Protein AF-V8FQZ3-F1 (afdb_monomer_lite)

Foldseek 3Di:
DDDPPPDLDDQQQPAAAQWGFHADPDPQWTWTQGVVRDIDIDHPVCRVVVVDRGHPVVVVVVPPPPVPLVDDQQDAQQQWHFHDADPVQWTWTQGVVRDIDIHHSVRSVPDRGDPVVVVVVVVVVVVVD

Sequence (129 aa):
MSKIRRDVDDLTGQRFGDLTAEEYLGGNVWRWRCTCGKHRDARASYVKAGRTTKCMTCAKSGNRRTRDTKYFIGEVVGKLTIIDKDLGGLWTCLCACGLTTTLTTGQLAYRRQCYFCDEVDKLLQDNLL

Organism: NCBI:txid1414851

pLDDT: mean 87.22, std 14.94, range [37.16, 98.5]

Structure (mmCIF, N/CA/C/O backbone):
data_AF-V8FQZ3-F1
#
_entry.id   AF-V8FQZ3-F1
#
loop_
_atom_site.group_PDB
_atom_site.id
_atom_site.type_symbol
_atom_site.label_atom_id
_atom_site.label_alt_id
_atom_site.label_comp_id
_atom_site.label_asym_id
_atom_site.label_entity_id
_atom_site.label_seq_id
_atom_site.pdbx_PDB_ins_code
_atom_site.Cartn_x
_atom_site.Cartn_y
_atom_site.Cartn_z
_atom_site.occupancy
_atom_site.B_iso_or_equiv
_atom_site.auth_seq_id
_atom_site.auth_comp_id
_atom_site.auth_asym_id
_atom_site.auth_atom_id
_atom_site.pdbx_PDB_model_num
ATOM 1 N N . MET A 1 1 ? 52.397 -0.098 -19.634 1.00 37.16 1 MET A N 1
ATOM 2 C CA . MET A 1 1 ? 51.183 -0.889 -19.325 1.00 37.16 1 MET A CA 1
ATOM 3 C C . MET A 1 1 ? 49.974 -0.128 -19.853 1.00 37.16 1 MET A C 1
ATOM 5 O O . MET A 1 1 ? 49.541 0.839 -19.237 1.00 37.16 1 MET A O 1
ATOM 9 N N . SER A 1 2 ? 49.505 -0.476 -21.049 1.00 39.94 2 SER A N 1
ATOM 10 C CA . SER A 1 2 ? 48.334 0.133 -21.684 1.00 39.94 2 SER A CA 1
ATOM 11 C C . SER A 1 2 ? 47.077 -0.195 -20.870 1.00 39.94 2 SER A C 1
ATOM 13 O O . SER A 1 2 ? 46.794 -1.355 -20.580 1.00 39.94 2 SER A O 1
ATOM 15 N N . LYS A 1 3 ? 46.333 0.837 -20.453 1.00 46.84 3 LYS A N 1
ATOM 16 C CA . LYS A 1 3 ? 45.031 0.681 -19.790 1.00 46.84 3 LYS A CA 1
ATOM 17 C C . LYS A 1 3 ? 44.075 0.018 -20.784 1.00 46.84 3 LYS A C 1
ATOM 19 O O . LYS A 1 3 ? 43.634 0.672 -21.724 1.00 46.84 3 LYS A O 1
ATOM 24 N N . ILE A 1 4 ? 43.775 -1.265 -20.580 1.00 52.69 4 ILE A N 1
ATOM 25 C CA . ILE A 1 4 ? 42.721 -1.979 -21.308 1.00 52.69 4 ILE A CA 1
ATOM 26 C C . ILE A 1 4 ? 41.417 -1.228 -21.028 1.00 52.69 4 ILE A C 1
ATOM 28 O O . ILE A 1 4 ? 40.897 -1.264 -19.910 1.00 52.69 4 ILE A O 1
ATOM 32 N N . ARG A 1 5 ? 40.913 -0.491 -22.021 1.00 53.72 5 ARG A N 1
ATOM 33 C CA . ARG A 1 5 ? 39.542 0.015 -21.986 1.00 53.72 5 ARG A CA 1
ATOM 34 C C . ARG A 1 5 ? 38.656 -1.223 -22.058 1.00 53.72 5 ARG A C 1
ATOM 36 O O . ARG A 1 5 ? 38.630 -1.888 -23.086 1.00 53.72 5 ARG A O 1
ATOM 43 N N . ARG A 1 6 ? 38.011 -1.587 -20.946 1.00 58.28 6 ARG A N 1
ATOM 44 C CA . ARG A 1 6 ? 36.912 -2.553 -20.999 1.00 58.28 6 ARG A CA 1
ATOM 45 C C . ARG A 1 6 ? 35.825 -1.892 -21.825 1.00 58.28 6 ARG A C 1
ATOM 47 O O . ARG A 1 6 ? 35.292 -0.868 -21.395 1.00 58.28 6 ARG A O 1
ATOM 54 N N . ASP A 1 7 ? 35.590 -2.434 -23.009 1.00 61.56 7 ASP A N 1
ATOM 55 C CA . ASP A 1 7 ? 34.462 -2.035 -23.830 1.00 61.56 7 ASP A CA 1
ATOM 56 C C . ASP A 1 7 ? 33.199 -2.269 -22.997 1.00 61.56 7 ASP A C 1
ATOM 58 O O . ASP A 1 7 ? 33.054 -3.310 -22.347 1.00 61.56 7 ASP A O 1
ATOM 62 N N . VAL A 1 8 ? 32.364 -1.244 -22.865 1.00 68.38 8 VAL A N 1
ATOM 63 C CA . VAL A 1 8 ? 31.119 -1.387 -22.115 1.00 68.38 8 VAL A CA 1
ATOM 64 C C . VAL A 1 8 ? 30.159 -2.079 -23.063 1.00 68.38 8 VAL A C 1
ATOM 66 O O . VAL A 1 8 ? 29.770 -1.462 -24.047 1.00 68.38 8 VAL A O 1
ATOM 69 N N . ASP A 1 9 ? 29.802 -3.334 -22.774 1.00 81.00 9 ASP A N 1
ATOM 70 C CA . ASP A 1 9 ? 28.789 -4.056 -23.550 1.00 81.00 9 ASP A CA 1
ATOM 71 C C . ASP A 1 9 ? 27.571 -3.152 -23.778 1.00 81.00 9 ASP A C 1
ATOM 73 O O . ASP A 1 9 ? 26.970 -2.674 -22.807 1.00 81.00 9 ASP A O 1
ATOM 77 N N . ASP A 1 10 ? 27.199 -2.936 -25.038 1.00 89.69 10 ASP A N 1
ATOM 78 C CA . ASP A 1 10 ? 25.947 -2.268 -25.368 1.00 89.69 10 ASP A CA 1
ATOM 79 C C . ASP A 1 10 ? 24.777 -3.204 -25.035 1.00 89.69 10 ASP A C 1
ATOM 81 O O . ASP A 1 10 ? 24.670 -4.328 -25.534 1.00 89.69 10 ASP A O 1
ATOM 85 N N . LEU A 1 11 ? 23.913 -2.748 -24.131 1.00 94.19 11 LEU A N 1
ATOM 86 C CA . LEU A 1 11 ? 22.747 -3.481 -23.652 1.00 94.19 11 LEU A CA 1
ATOM 87 C C . LEU A 1 11 ? 21.445 -2.964 -24.259 1.00 94.19 11 LEU A C 1
ATOM 89 O 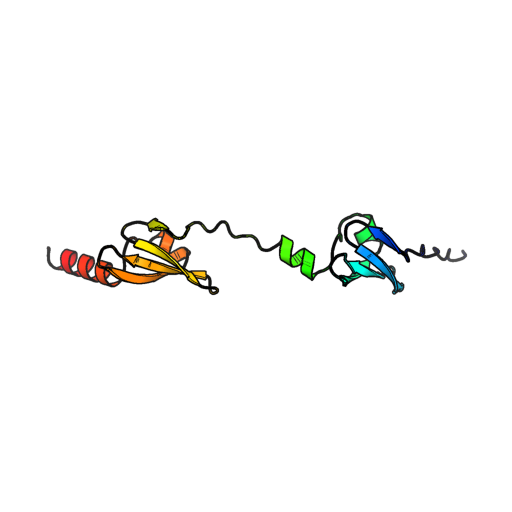O . LEU A 1 11 ? 20.383 -3.419 -23.839 1.00 94.19 11 LEU A O 1
ATOM 93 N N . THR A 1 12 ? 21.490 -2.035 -25.213 1.00 95.88 12 THR A N 1
ATOM 94 C CA . THR A 1 12 ? 20.294 -1.449 -25.826 1.00 95.88 12 THR A CA 1
ATOM 95 C C . THR A 1 12 ? 19.354 -2.544 -26.337 1.00 95.88 12 THR A C 1
ATOM 97 O O . THR A 1 12 ? 19.748 -3.442 -27.078 1.00 95.88 12 THR A O 1
ATOM 100 N N . GLY A 1 13 ? 18.101 -2.514 -25.881 1.00 95.62 13 GLY A N 1
ATOM 101 C CA . GLY A 1 13 ? 17.075 -3.503 -26.219 1.00 95.62 13 GLY A CA 1
ATOM 102 C C . GLY A 1 13 ? 17.160 -4.829 -25.454 1.00 95.62 13 GLY A C 1
ATOM 103 O O . GLY A 1 13 ? 16.218 -5.621 -25.510 1.00 95.62 13 GLY A O 1
ATOM 104 N N . GLN A 1 14 ? 18.224 -5.087 -24.689 1.00 96.38 14 GLN A N 1
ATOM 105 C CA . GLN A 1 14 ? 18.316 -6.295 -23.871 1.00 96.38 14 GLN A CA 1
ATOM 106 C C . GLN A 1 14 ? 17.386 -6.211 -22.662 1.00 96.38 14 GLN A C 1
ATOM 108 O O . GLN A 1 14 ? 17.320 -5.195 -21.962 1.00 96.38 14 GLN A O 1
ATOM 113 N N . ARG A 1 15 ? 16.695 -7.319 -22.384 1.00 96.19 15 ARG A N 1
ATOM 114 C CA . ARG A 1 15 ? 15.712 -7.426 -21.306 1.00 96.19 15 ARG A CA 1
ATOM 115 C C . ARG A 1 15 ? 16.164 -8.396 -20.219 1.00 96.19 15 ARG A C 1
ATOM 117 O O . ARG A 1 15 ? 16.585 -9.512 -20.498 1.00 96.19 15 ARG A O 1
ATOM 124 N N . PHE A 1 16 ? 15.979 -7.985 -18.970 1.00 95.19 16 PHE A N 1
ATOM 125 C CA . PHE A 1 16 ? 16.259 -8.756 -17.764 1.00 95.19 16 PHE A CA 1
ATOM 126 C C . PHE A 1 16 ? 15.092 -8.587 -16.783 1.00 95.19 16 PHE A C 1
ATOM 128 O O . PHE A 1 16 ? 14.852 -7.500 -16.249 1.00 95.19 16 PHE A O 1
ATOM 135 N N . GLY A 1 17 ? 14.333 -9.658 -16.549 1.00 91.12 17 GLY A N 1
ATOM 136 C CA . GLY A 1 17 ? 13.085 -9.575 -15.785 1.00 91.12 17 GLY A CA 1
ATOM 137 C C . GLY A 1 17 ? 12.072 -8.633 -16.451 1.00 91.12 17 GLY A C 1
ATOM 138 O O . GLY A 1 17 ? 11.742 -8.800 -17.631 1.00 91.12 17 GLY A O 1
ATOM 139 N N . ASP A 1 18 ? 11.600 -7.632 -15.703 1.00 95.00 18 ASP A N 1
ATOM 140 C CA . ASP A 1 18 ? 10.655 -6.618 -16.191 1.00 95.00 18 ASP A CA 1
ATOM 141 C C . ASP A 1 18 ? 11.355 -5.408 -16.830 1.00 95.00 18 ASP A C 1
ATOM 143 O O . ASP A 1 18 ? 10.670 -4.472 -17.236 1.00 95.00 18 ASP A O 1
ATOM 147 N N . LEU A 1 19 ? 12.690 -5.375 -16.881 1.00 97.88 19 LEU A N 1
ATOM 148 C CA . LEU A 1 19 ? 13.481 -4.212 -17.292 1.00 97.88 19 LEU A CA 1
ATOM 149 C C . LEU A 1 19 ? 14.151 -4.429 -18.652 1.00 97.88 19 LEU A C 1
ATOM 151 O O . LEU A 1 19 ? 14.820 -5.436 -18.848 1.00 97.88 19 LEU A O 1
ATOM 155 N N . THR A 1 20 ? 14.023 -3.460 -19.556 1.00 98.19 20 THR A N 1
ATOM 156 C CA . THR A 1 20 ? 14.679 -3.415 -20.876 1.00 98.19 20 THR A CA 1
ATOM 157 C C . THR A 1 20 ? 15.615 -2.213 -20.932 1.00 98.19 20 THR A C 1
ATOM 159 O O . THR A 1 20 ? 15.196 -1.119 -20.558 1.00 98.19 20 THR A O 1
ATOM 162 N N . ALA A 1 21 ? 16.872 -2.389 -21.333 1.00 97.69 21 ALA A N 1
ATOM 163 C CA . ALA A 1 21 ? 17.830 -1.284 -21.416 1.00 97.69 21 ALA A CA 1
ATOM 164 C C . ALA A 1 21 ? 17.508 -0.366 -22.606 1.00 97.69 21 ALA A C 1
ATOM 166 O O . ALA A 1 21 ? 17.278 -0.846 -23.714 1.00 97.69 21 ALA A O 1
ATOM 167 N N . GLU A 1 22 ? 17.494 0.947 -22.369 1.00 97.44 22 GLU A N 1
ATOM 168 C CA . GLU A 1 22 ? 17.200 1.956 -23.398 1.00 97.44 22 GLU A CA 1
ATOM 169 C C . GLU A 1 22 ? 18.359 2.910 -23.669 1.00 97.44 22 GLU A C 1
ATOM 171 O O . GLU A 1 22 ? 18.574 3.287 -24.813 1.00 97.44 22 GLU A O 1
ATOM 176 N N . GLU A 1 23 ? 19.083 3.329 -22.630 1.00 96.50 23 GLU A N 1
ATOM 177 C CA . GLU A 1 23 ? 20.085 4.389 -22.755 1.00 96.50 23 GLU A CA 1
ATOM 178 C C . GLU A 1 23 ? 21.241 4.153 -21.779 1.00 96.50 23 GLU A C 1
ATOM 180 O O . GLU A 1 23 ? 21.021 3.874 -20.594 1.00 96.50 23 GLU A O 1
ATOM 185 N N . TYR A 1 24 ? 22.480 4.281 -22.258 1.00 95.62 24 TYR A N 1
ATOM 186 C CA . TYR A 1 24 ? 23.663 4.242 -21.405 1.00 95.62 24 TYR A CA 1
ATOM 187 C C . TYR A 1 24 ? 23.948 5.627 -20.818 1.00 95.62 24 TYR A C 1
ATOM 189 O O . TYR A 1 24 ? 24.216 6.577 -21.546 1.00 95.62 24 TYR A O 1
ATOM 197 N N . LEU A 1 25 ? 23.942 5.732 -19.487 1.00 94.94 25 LEU A N 1
ATOM 198 C CA . LEU A 1 25 ? 24.133 6.997 -18.766 1.00 94.94 25 LEU A CA 1
ATOM 199 C C . LEU A 1 25 ? 25.585 7.211 -18.297 1.00 94.94 25 LEU A C 1
ATOM 201 O O . LEU A 1 25 ? 25.878 8.178 -17.597 1.00 94.94 25 LEU A O 1
ATOM 205 N N . GLY A 1 26 ? 26.504 6.305 -18.647 1.00 89.25 26 GLY A N 1
ATOM 206 C CA . GLY A 1 26 ? 27.886 6.332 -18.168 1.00 89.25 26 GLY A CA 1
ATOM 207 C C . GLY A 1 26 ? 28.084 5.618 -16.825 1.00 89.25 26 GLY A C 1
ATOM 208 O O . GLY A 1 26 ? 27.142 5.257 -16.123 1.00 89.25 26 GLY A O 1
ATOM 209 N N . GLY A 1 27 ? 29.344 5.355 -16.462 1.00 86.94 27 GLY A N 1
ATOM 210 C CA . GLY A 1 27 ? 29.690 4.773 -15.156 1.00 86.94 27 GLY A CA 1
ATOM 211 C C . GLY A 1 27 ? 29.049 3.407 -14.862 1.00 86.94 27 GLY A C 1
ATOM 212 O O . GLY A 1 27 ? 28.756 3.112 -13.701 1.00 86.94 27 GLY A O 1
ATOM 213 N N . ASN A 1 28 ? 28.819 2.578 -15.893 1.00 87.38 28 ASN A N 1
ATOM 214 C CA . ASN A 1 28 ? 28.097 1.297 -15.804 1.00 87.38 28 ASN A CA 1
ATOM 215 C C . ASN A 1 28 ? 26.613 1.438 -15.394 1.00 87.38 28 ASN A C 1
ATOM 217 O O . ASN A 1 28 ? 26.000 0.472 -14.935 1.00 87.38 28 ASN A O 1
ATOM 221 N N . VAL A 1 29 ? 26.028 2.630 -15.530 1.00 94.56 29 VAL A N 1
ATOM 222 C CA . VAL A 1 29 ? 24.610 2.900 -15.275 1.00 94.56 29 VAL A CA 1
ATOM 223 C C . VAL A 1 29 ? 23.860 2.967 -16.595 1.00 94.56 29 VAL A C 1
ATOM 225 O O . VAL A 1 29 ? 24.303 3.587 -17.556 1.00 94.56 29 VAL A O 1
ATOM 228 N N . TRP A 1 30 ? 22.704 2.322 -16.611 1.00 97.31 30 TRP A N 1
ATOM 229 C CA . TRP A 1 30 ? 21.781 2.306 -17.732 1.00 97.31 30 TRP A CA 1
ATOM 230 C C . TRP A 1 30 ? 20.419 2.805 -17.266 1.00 97.31 30 TRP A C 1
ATOM 232 O O . TRP A 1 30 ? 20.018 2.552 -16.123 1.00 97.31 30 TRP A O 1
ATOM 242 N N . ARG A 1 31 ? 19.705 3.480 -18.162 1.00 97.56 31 ARG A N 1
ATOM 243 C CA . ARG A 1 31 ? 18.274 3.724 -18.046 1.00 97.56 31 ARG A CA 1
ATOM 244 C C . ARG A 1 31 ? 17.528 2.504 -18.557 1.00 97.56 31 ARG A C 1
ATOM 246 O O . ARG A 1 31 ? 17.691 2.093 -19.704 1.00 97.56 31 ARG A O 1
ATOM 253 N N . TRP A 1 32 ? 16.697 1.937 -17.694 1.00 97.81 32 TRP A N 1
ATOM 254 C CA . TRP A 1 32 ? 15.907 0.751 -17.990 1.00 97.81 32 TRP A CA 1
ATOM 255 C C . TRP A 1 32 ? 14.426 1.105 -18.056 1.00 97.81 32 TRP A C 1
ATOM 257 O O . TRP A 1 32 ? 13.899 1.665 -17.093 1.00 97.81 32 TRP A O 1
ATOM 267 N N . ARG A 1 33 ? 13.727 0.724 -19.127 1.00 97.81 33 ARG A N 1
ATOM 268 C CA . ARG A 1 33 ? 12.263 0.762 -19.198 1.00 97.81 33 ARG A CA 1
ATOM 269 C C . ARG A 1 33 ? 11.673 -0.493 -18.575 1.00 97.81 33 ARG A C 1
ATOM 271 O O . ARG A 1 33 ? 12.014 -1.612 -18.942 1.00 97.81 33 ARG A O 1
ATOM 278 N N . CYS A 1 34 ? 10.748 -0.304 -17.650 1.00 97.00 34 CYS A N 1
ATOM 279 C CA . CYS A 1 34 ? 9.952 -1.372 -17.072 1.00 97.00 34 CYS A CA 1
ATOM 280 C C . CYS A 1 34 ? 8.751 -1.701 -17.960 1.00 97.00 34 CYS A C 1
ATOM 282 O O . CYS A 1 34 ? 8.199 -0.815 -18.609 1.00 97.00 34 CYS A O 1
ATOM 284 N N . THR A 1 35 ? 8.261 -2.936 -17.891 1.00 95.75 35 THR A N 1
ATOM 285 C CA . THR A 1 35 ? 6.999 -3.366 -18.527 1.00 95.75 35 THR A CA 1
ATOM 286 C C . THR A 1 35 ? 5.792 -2.486 -18.180 1.00 95.75 35 THR A C 1
ATOM 288 O O . THR A 1 35 ? 4.890 -2.347 -18.994 1.00 95.75 35 THR A O 1
ATOM 291 N N . CYS A 1 36 ? 5.784 -1.819 -17.019 1.00 92.88 36 CYS A N 1
ATOM 292 C CA . CYS A 1 36 ? 4.745 -0.850 -16.651 1.00 92.88 36 CYS A CA 1
ATOM 293 C C . CYS A 1 36 ? 4.898 0.533 -17.330 1.00 92.88 36 CYS A C 1
ATOM 295 O O . CYS A 1 36 ? 4.240 1.490 -16.926 1.00 92.88 36 CYS A O 1
ATOM 297 N N . GLY A 1 37 ? 5.849 0.690 -18.254 1.00 93.62 37 GLY A N 1
ATOM 298 C CA . GLY A 1 37 ? 6.144 1.928 -18.981 1.00 93.62 37 GLY A CA 1
ATOM 299 C C . GLY A 1 37 ? 7.053 2.931 -18.259 1.00 93.62 37 GLY A C 1
ATOM 300 O O . GLY A 1 37 ? 7.501 3.884 -18.888 1.00 93.62 37 GLY A O 1
ATOM 301 N N . LYS A 1 38 ? 7.356 2.727 -16.969 1.00 95.88 38 LYS A N 1
ATOM 302 C CA . LYS A 1 38 ? 8.215 3.623 -16.168 1.00 95.88 38 LYS A CA 1
ATOM 303 C C . LYS A 1 38 ? 9.684 3.232 -16.233 1.00 95.88 38 LYS A C 1
ATOM 305 O O . LYS A 1 38 ? 10.003 2.065 -16.440 1.00 95.88 38 LYS A O 1
ATOM 310 N N . HIS A 1 39 ? 10.567 4.172 -15.917 1.00 96.25 39 HIS A N 1
ATOM 311 C CA . HIS A 1 39 ? 12.010 3.955 -15.953 1.00 96.25 39 HIS A CA 1
ATOM 312 C C . HIS A 1 39 ? 12.637 3.694 -14.588 1.00 96.25 39 HIS A C 1
ATOM 314 O O . HIS A 1 39 ? 12.072 3.983 -13.527 1.00 96.25 39 HIS A O 1
ATOM 320 N N . ARG A 1 40 ? 13.840 3.130 -14.623 1.00 95.69 40 ARG A N 1
ATOM 321 C CA . ARG A 1 40 ? 14.744 3.026 -13.485 1.00 95.69 40 ARG A CA 1
ATOM 322 C C . ARG A 1 40 ? 16.175 3.152 -13.977 1.00 95.69 40 ARG A C 1
ATOM 324 O O . ARG A 1 40 ? 16.580 2.380 -14.836 1.00 95.69 40 ARG A O 1
ATOM 331 N N . ASP A 1 41 ? 16.938 4.045 -13.366 1.00 97.25 41 ASP A N 1
ATOM 332 C CA . ASP A 1 41 ? 18.370 4.156 -13.621 1.00 97.25 41 ASP A CA 1
ATOM 333 C C . ASP A 1 41 ? 19.094 3.200 -12.657 1.00 97.25 41 ASP A C 1
ATOM 335 O O . ASP A 1 41 ? 18.917 3.260 -11.435 1.00 97.25 41 ASP A O 1
ATOM 339 N N . ALA A 1 42 ? 19.826 2.225 -13.196 1.00 96.38 42 ALA A N 1
ATOM 340 C CA . ALA A 1 42 ? 20.467 1.175 -12.407 1.00 96.38 42 ALA A CA 1
ATOM 341 C C . ALA A 1 42 ? 21.725 0.630 -13.085 1.00 96.38 42 ALA A C 1
ATOM 343 O O . ALA A 1 42 ? 21.857 0.647 -14.310 1.00 96.38 42 ALA A O 1
ATOM 344 N N . ARG A 1 43 ? 22.647 0.094 -12.274 1.00 95.88 43 ARG A N 1
ATOM 345 C CA . ARG A 1 43 ? 23.857 -0.553 -12.788 1.00 95.88 43 ARG A CA 1
ATOM 346 C C . ARG A 1 43 ? 23.520 -1.826 -13.550 1.00 95.88 43 ARG A C 1
ATOM 348 O O . ARG A 1 43 ? 22.784 -2.664 -13.023 1.00 95.88 43 ARG A O 1
ATOM 355 N N . ALA A 1 44 ? 24.144 -2.030 -14.709 1.00 93.62 44 ALA A N 1
ATOM 356 C CA . ALA A 1 44 ? 23.945 -3.249 -15.492 1.00 93.62 44 ALA A CA 1
ATOM 357 C C . ALA A 1 44 ? 24.264 -4.513 -14.692 1.00 93.62 44 ALA A C 1
ATOM 359 O O . ALA A 1 44 ? 23.516 -5.482 -14.744 1.00 93.62 44 ALA A O 1
ATOM 360 N N . SER A 1 45 ? 25.315 -4.482 -13.869 1.00 93.00 45 SER A N 1
ATOM 361 C CA . SER A 1 45 ? 25.677 -5.615 -13.011 1.00 93.00 45 SER A CA 1
ATOM 362 C C . SER A 1 45 ? 24.581 -5.997 -12.011 1.00 93.00 45 SER A C 1
ATOM 364 O O . SER A 1 45 ? 24.415 -7.175 -11.713 1.00 93.00 45 SER A O 1
ATOM 366 N N . TYR A 1 46 ? 23.800 -5.038 -11.504 1.00 95.19 46 TYR A N 1
ATOM 367 C CA . TYR A 1 46 ? 22.696 -5.326 -10.581 1.00 95.19 46 TYR A CA 1
ATOM 368 C C . TYR A 1 46 ? 21.470 -5.880 -11.293 1.00 95.19 46 TYR A C 1
ATOM 370 O O . TYR A 1 46 ? 20.760 -6.703 -10.715 1.00 95.19 46 TYR A O 1
ATOM 378 N N . VAL A 1 47 ? 21.226 -5.438 -12.524 1.00 95.75 47 VAL A N 1
ATOM 379 C CA . VAL A 1 47 ? 20.132 -5.946 -13.352 1.00 95.75 47 VAL A CA 1
ATOM 380 C C . VAL A 1 47 ? 20.443 -7.365 -13.834 1.00 95.75 47 VAL A C 1
ATOM 382 O O . VAL A 1 47 ? 19.653 -8.271 -13.579 1.00 95.75 47 VAL A O 1
ATOM 385 N N . LYS A 1 48 ? 21.641 -7.595 -14.393 1.00 93.00 48 LYS A N 1
ATOM 386 C CA . LYS A 1 48 ? 22.125 -8.923 -14.820 1.00 93.00 48 LYS A CA 1
ATOM 387 C C . LYS A 1 48 ? 22.129 -9.939 -13.667 1.00 93.00 48 LYS A C 1
ATOM 389 O O . LYS A 1 48 ? 21.754 -11.086 -13.864 1.00 93.00 48 LYS A O 1
ATOM 394 N N . ALA A 1 49 ? 22.498 -9.517 -12.453 1.00 94.00 49 ALA A N 1
ATOM 395 C CA . ALA A 1 49 ? 22.496 -10.373 -11.260 1.00 94.00 49 ALA A CA 1
ATOM 396 C C . ALA A 1 49 ? 21.116 -10.523 -10.580 1.00 94.00 49 ALA A C 1
ATOM 398 O O . ALA A 1 49 ? 21.044 -11.054 -9.474 1.00 94.00 49 ALA A O 1
ATOM 399 N N . GLY A 1 50 ? 20.034 -9.990 -11.161 1.00 92.12 50 GLY A N 1
ATOM 400 C CA . GLY A 1 50 ? 18.677 -10.110 -10.611 1.00 92.12 50 GLY A CA 1
ATOM 401 C C . GLY A 1 50 ? 18.409 -9.309 -9.328 1.00 92.12 50 GLY A C 1
ATOM 402 O O . GLY A 1 50 ? 17.352 -9.447 -8.723 1.00 92.12 50 GLY A O 1
ATOM 403 N N . ARG A 1 51 ? 19.322 -8.426 -8.902 1.00 93.31 51 ARG A N 1
ATOM 404 C CA . ARG A 1 51 ? 19.126 -7.544 -7.729 1.00 93.31 51 ARG A CA 1
ATOM 405 C C . ARG A 1 51 ? 18.171 -6.389 -8.026 1.00 93.31 51 ARG A C 1
ATOM 407 O O . ARG A 1 51 ? 17.619 -5.770 -7.121 1.00 93.31 51 ARG A O 1
ATOM 414 N N . THR A 1 52 ? 18.013 -6.054 -9.303 1.00 94.31 52 THR A N 1
ATOM 415 C CA . THR A 1 52 ? 17.084 -5.042 -9.806 1.00 94.31 52 THR A CA 1
ATOM 416 C C . THR A 1 52 ? 16.289 -5.642 -10.957 1.00 94.31 52 THR A C 1
ATOM 418 O O . THR A 1 52 ? 16.820 -5.790 -12.047 1.00 94.31 52 THR A O 1
ATOM 421 N N . THR A 1 53 ? 15.024 -5.990 -10.714 1.00 93.50 53 THR A N 1
ATOM 422 C CA . THR A 1 53 ? 14.188 -6.721 -11.688 1.00 93.50 53 THR A CA 1
ATOM 423 C C . THR A 1 53 ? 13.013 -5.921 -12.237 1.00 93.50 53 THR A C 1
ATOM 425 O O . THR A 1 53 ? 12.371 -6.377 -13.173 1.00 93.50 53 THR A O 1
ATOM 428 N N . LYS A 1 54 ? 12.707 -4.753 -11.653 1.00 94.00 54 LYS A N 1
ATOM 429 C CA . LYS A 1 54 ? 11.563 -3.892 -12.007 1.00 94.00 54 LYS A CA 1
ATOM 430 C C . LYS A 1 54 ? 11.796 -2.431 -11.605 1.00 94.00 54 LYS A C 1
ATOM 432 O O . LYS A 1 54 ? 12.743 -2.134 -10.860 1.00 94.00 54 LYS A O 1
ATOM 437 N N . CYS A 1 55 ? 10.947 -1.510 -12.076 1.00 93.62 55 CYS A N 1
ATOM 438 C CA . CYS A 1 55 ? 11.047 -0.094 -11.700 1.00 93.62 55 CYS A CA 1
ATOM 439 C C . CYS A 1 55 ? 10.782 0.132 -10.205 1.00 93.62 55 CYS A C 1
ATOM 441 O O . CYS A 1 55 ? 10.212 -0.714 -9.514 1.00 93.62 55 CYS A O 1
ATOM 443 N N . MET A 1 56 ? 11.154 1.313 -9.702 1.00 88.12 56 MET A N 1
ATOM 444 C CA . MET A 1 56 ? 10.928 1.661 -8.296 1.00 88.12 56 MET A CA 1
ATOM 445 C C . MET A 1 56 ? 9.444 1.646 -7.906 1.00 88.12 56 MET A C 1
ATOM 447 O O . MET A 1 56 ? 9.124 1.266 -6.785 1.00 88.12 56 MET A O 1
ATOM 451 N N . THR A 1 57 ? 8.526 2.022 -8.804 1.00 87.75 57 THR A N 1
ATOM 452 C CA . THR A 1 57 ? 7.082 1.958 -8.513 1.00 87.75 57 THR A CA 1
ATOM 453 C C . THR A 1 57 ? 6.624 0.512 -8.321 1.00 87.75 57 THR A C 1
ATOM 455 O O . THR A 1 57 ? 6.020 0.204 -7.298 1.00 87.75 57 THR A O 1
ATOM 458 N N . CYS A 1 58 ? 6.962 -0.387 -9.248 1.00 87.81 58 CYS A N 1
ATOM 459 C CA . CYS A 1 58 ? 6.591 -1.801 -9.158 1.00 87.81 58 CYS A CA 1
ATOM 460 C C . CYS A 1 58 ? 7.305 -2.528 -8.005 1.00 87.81 58 CYS A C 1
ATOM 462 O O . CYS A 1 58 ? 6.779 -3.482 -7.440 1.00 87.81 58 CYS A O 1
ATOM 464 N N . ALA A 1 59 ? 8.505 -2.081 -7.624 1.00 84.69 59 ALA A N 1
ATOM 465 C CA . ALA A 1 59 ? 9.197 -2.590 -6.442 1.00 84.69 59 ALA A CA 1
ATOM 466 C C . ALA A 1 59 ? 8.492 -2.179 -5.137 1.00 84.69 59 ALA A C 1
ATOM 468 O O . ALA A 1 59 ? 8.461 -2.957 -4.188 1.00 84.69 59 ALA A O 1
ATOM 469 N N . LYS A 1 60 ? 7.889 -0.984 -5.094 1.00 72.81 60 LYS A N 1
ATOM 470 C CA . LYS A 1 60 ? 7.097 -0.514 -3.946 1.00 72.81 60 LYS A CA 1
ATOM 471 C C . LYS A 1 60 ? 5.732 -1.204 -3.852 1.00 72.81 60 LYS A C 1
ATOM 473 O O . LYS A 1 60 ? 5.248 -1.407 -2.743 1.00 72.81 60 LYS A O 1
ATOM 478 N N . SER A 1 61 ? 5.129 -1.607 -4.973 1.00 65.19 61 SER A N 1
ATOM 479 C CA . SER A 1 61 ? 3.843 -2.323 -4.963 1.00 65.19 61 SER A CA 1
ATOM 480 C C . SER A 1 61 ? 3.957 -3.770 -4.471 1.00 65.19 61 SER A C 1
ATOM 482 O O . SER A 1 61 ? 3.014 -4.262 -3.868 1.00 65.19 61 SER A O 1
ATOM 484 N N . GLY A 1 62 ? 5.112 -4.424 -4.646 1.00 55.34 62 GLY A N 1
ATOM 485 C CA . GLY A 1 62 ? 5.395 -5.750 -4.071 1.00 55.34 62 GLY A CA 1
ATOM 486 C C . GLY A 1 62 ? 5.886 -5.728 -2.618 1.00 55.34 62 GLY A C 1
ATOM 487 O O . GLY A 1 62 ? 6.203 -6.775 -2.068 1.00 55.34 62 GLY A O 1
ATOM 488 N N . ASN A 1 63 ? 5.996 -4.538 -2.014 1.00 51.97 63 ASN A N 1
ATOM 489 C CA . ASN A 1 63 ? 6.537 -4.331 -0.668 1.00 51.97 63 ASN A CA 1
ATOM 490 C C . ASN A 1 63 ? 5.659 -3.400 0.183 1.00 51.97 63 ASN A C 1
ATOM 492 O O . ASN A 1 63 ? 6.097 -2.867 1.204 1.00 51.97 63 ASN A O 1
ATOM 496 N N . ARG A 1 64 ? 4.372 -3.258 -0.169 1.00 51.19 64 ARG A N 1
ATOM 497 C CA . ARG A 1 64 ? 3.396 -3.216 0.914 1.00 51.19 64 ARG A CA 1
ATOM 498 C C . ARG A 1 64 ? 3.497 -4.598 1.526 1.00 51.19 64 ARG A C 1
ATOM 500 O O . ARG A 1 64 ? 2.946 -5.546 0.985 1.00 51.19 64 ARG A O 1
ATOM 507 N N . ARG A 1 65 ? 4.189 -4.705 2.664 1.00 51.28 65 ARG A N 1
ATOM 508 C CA . ARG A 1 65 ? 3.689 -5.607 3.694 1.00 51.28 65 ARG A CA 1
ATOM 509 C C . ARG A 1 65 ? 2.201 -5.285 3.748 1.00 51.28 65 ARG A C 1
ATOM 511 O O . ARG A 1 65 ? 1.821 -4.225 4.248 1.00 51.28 65 ARG A O 1
ATOM 518 N N . THR A 1 66 ? 1.363 -6.125 3.157 1.00 49.88 66 THR A N 1
ATOM 519 C CA . THR A 1 66 ? 0.056 -6.362 3.730 1.00 49.88 66 THR A CA 1
ATOM 520 C C . THR A 1 66 ? 0.434 -6.779 5.137 1.00 49.88 66 THR A C 1
ATOM 522 O O . THR A 1 66 ? 0.892 -7.894 5.354 1.00 49.88 66 THR A O 1
ATOM 525 N N . ARG A 1 67 ? 0.489 -5.808 6.067 1.00 53.72 67 ARG A N 1
ATOM 526 C CA . ARG A 1 67 ? 0.502 -6.135 7.487 1.00 53.72 67 ARG A CA 1
ATOM 527 C C . ARG A 1 67 ? -0.639 -7.117 7.569 1.00 53.72 67 ARG A C 1
ATOM 529 O O . ARG A 1 67 ? -1.743 -6.699 7.224 1.00 53.72 67 ARG A O 1
ATOM 536 N N . ASP A 1 68 ? -0.352 -8.366 7.913 1.00 50.34 68 ASP A N 1
ATOM 537 C CA . ASP A 1 68 ? -1.377 -9.280 8.379 1.00 50.34 68 ASP A CA 1
ATOM 538 C C . ASP A 1 68 ? -2.197 -8.458 9.359 1.00 50.34 68 ASP A C 1
ATOM 540 O O . ASP A 1 68 ? -1.708 -8.014 10.408 1.00 50.34 68 ASP A O 1
ATOM 544 N N . THR A 1 69 ? -3.373 -8.029 8.913 1.00 64.12 69 THR A N 1
ATOM 545 C CA . THR A 1 69 ? -4.211 -7.186 9.731 1.00 64.12 69 THR A CA 1
ATOM 546 C C . THR A 1 69 ? -4.751 -8.173 10.729 1.00 64.12 69 THR A C 1
ATOM 548 O O . THR A 1 69 ? -5.635 -8.945 10.394 1.00 64.12 69 THR A O 1
ATOM 551 N N . LYS A 1 70 ? -4.129 -8.193 11.914 1.00 83.06 70 LYS A N 1
ATOM 552 C CA . LYS A 1 70 ? -4.454 -9.039 13.071 1.00 83.06 70 LYS A CA 1
ATOM 553 C C . LYS A 1 70 ? -5.959 -9.237 13.286 1.00 83.06 70 LYS A C 1
ATOM 555 O O . LYS A 1 70 ? -6.342 -10.230 13.882 1.00 83.06 70 LYS A O 1
ATOM 560 N N . TYR A 1 71 ? -6.753 -8.283 12.810 1.00 89.06 71 TYR A N 1
ATOM 561 C CA . TYR A 1 71 ? -8.195 -8.312 12.831 1.00 89.06 71 TYR A CA 1
ATOM 562 C C . TYR A 1 71 ? -8.797 -8.062 11.446 1.00 89.06 71 TYR A C 1
ATOM 564 O O . TYR A 1 71 ? -8.142 -7.462 10.583 1.00 89.06 71 TYR A O 1
ATOM 572 N N . PHE A 1 72 ? -10.058 -8.448 11.259 1.00 91.25 72 PHE A N 1
ATOM 573 C CA . PHE A 1 72 ? -10.837 -8.209 10.038 1.00 91.25 72 PHE A CA 1
ATOM 574 C C . PHE A 1 72 ? -12.221 -7.601 10.333 1.00 91.25 72 PHE A C 1
ATOM 576 O O . PHE A 1 72 ? -12.733 -7.682 11.446 1.00 91.25 72 PHE A O 1
ATOM 583 N N . ILE A 1 73 ? -12.832 -6.955 9.332 1.00 93.31 73 ILE A N 1
ATOM 584 C CA . ILE A 1 73 ? -14.191 -6.398 9.457 1.00 93.31 73 ILE A CA 1
ATOM 585 C C . ILE A 1 73 ? -15.187 -7.544 9.684 1.00 93.31 73 ILE A C 1
ATOM 587 O O . ILE A 1 73 ? -15.161 -8.539 8.967 1.00 93.31 73 ILE A O 1
ATOM 591 N N . GLY A 1 74 ? -16.064 -7.389 10.671 1.00 93.69 74 GLY A N 1
ATOM 592 C CA . GLY A 1 74 ? -17.021 -8.392 11.137 1.00 93.69 74 GLY A CA 1
ATOM 593 C C . GLY A 1 74 ? -16.52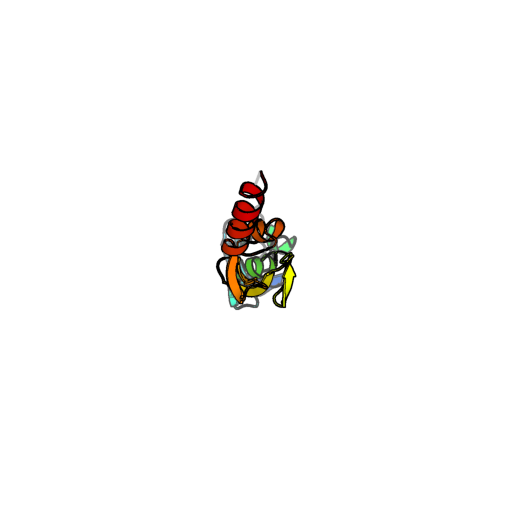2 -9.227 12.318 1.00 93.69 74 GLY A C 1
ATOM 594 O O . GLY A 1 74 ? -17.322 -9.902 12.961 1.00 93.69 74 GLY A O 1
ATOM 595 N N . GLU A 1 75 ? -15.229 -9.176 12.644 1.00 95.06 75 GLU A N 1
ATOM 596 C CA . GLU A 1 75 ? -14.692 -9.872 13.812 1.00 95.06 75 GLU A CA 1
ATOM 597 C C . GLU A 1 75 ? -15.195 -9.244 15.119 1.00 95.06 75 GLU A C 1
ATOM 599 O O . GLU A 1 75 ? -15.339 -8.023 15.228 1.00 95.06 75 GLU A O 1
ATOM 604 N N . VAL A 1 76 ? -15.427 -10.083 16.131 1.00 96.44 76 VAL A N 1
ATOM 605 C CA . VAL A 1 76 ? -15.812 -9.648 17.477 1.00 96.44 76 VAL A CA 1
ATOM 606 C C . VAL A 1 76 ? -14.638 -9.826 18.438 1.00 96.44 76 VAL A C 1
ATOM 608 O O . VAL A 1 76 ? -14.159 -10.936 18.662 1.00 96.44 76 VAL A O 1
ATOM 611 N N . VAL A 1 77 ? -14.200 -8.730 19.057 1.00 94.88 77 VAL A N 1
ATOM 612 C CA . VAL A 1 77 ? -13.126 -8.692 20.055 1.00 94.88 77 VAL A CA 1
ATOM 613 C C . VAL A 1 77 ? -13.700 -8.228 21.395 1.00 94.88 77 VAL A C 1
ATOM 615 O O . VAL A 1 77 ? -13.905 -7.039 21.639 1.00 94.88 77 VAL A O 1
ATOM 618 N N . GLY A 1 78 ? -13.971 -9.171 22.300 1.00 95.31 78 GLY A N 1
ATOM 619 C CA . GLY A 1 78 ? -14.716 -8.871 23.528 1.00 95.31 78 GLY A CA 1
ATOM 620 C C . GLY A 1 78 ? -16.163 -8.486 23.205 1.00 95.31 78 GLY A C 1
ATOM 621 O O . GLY A 1 78 ? -16.882 -9.267 22.596 1.00 95.31 78 GLY A O 1
ATOM 622 N N . LYS A 1 79 ? -16.581 -7.280 23.594 1.00 97.31 79 LYS A N 1
ATOM 623 C CA . LYS A 1 79 ? -17.891 -6.678 23.294 1.00 97.31 79 LYS A CA 1
ATOM 624 C C . LYS A 1 79 ? -17.865 -5.779 22.048 1.00 97.31 79 LYS A C 1
ATOM 626 O O . LYS A 1 79 ? -18.826 -5.052 21.820 1.00 97.31 79 LYS A O 1
ATOM 631 N N . LEU A 1 80 ? -16.770 -5.755 21.286 1.00 98.06 80 LEU A N 1
ATOM 632 C CA . LEU A 1 80 ? -16.580 -4.867 20.135 1.00 98.06 80 LEU A CA 1
ATOM 633 C C . LEU A 1 80 ? -16.674 -5.652 18.825 1.00 98.06 80 LEU A C 1
ATOM 635 O O . LEU A 1 80 ? -15.843 -6.517 18.582 1.00 98.06 80 LEU A O 1
ATOM 639 N N . THR A 1 81 ? -17.632 -5.314 17.967 1.00 98.12 81 THR A N 1
ATOM 640 C CA . THR A 1 81 ? -17.717 -5.813 16.586 1.00 98.12 81 THR A CA 1
ATOM 641 C C . THR A 1 81 ? -17.011 -4.834 15.659 1.00 98.12 81 THR A C 1
ATOM 643 O O . THR A 1 81 ? -17.368 -3.658 15.632 1.00 98.12 81 THR A O 1
ATOM 646 N N . ILE A 1 82 ? -16.017 -5.282 14.900 1.00 97.19 82 ILE A N 1
ATOM 647 C CA . ILE A 1 82 ? -15.287 -4.435 13.952 1.00 97.19 82 ILE A CA 1
ATOM 648 C C . ILE A 1 82 ? -16.181 -4.171 12.745 1.00 97.19 82 ILE A C 1
ATOM 650 O O . ILE A 1 82 ? -16.638 -5.112 12.105 1.00 97.19 82 ILE A O 1
ATOM 654 N N . ILE A 1 83 ? -16.421 -2.905 12.414 1.00 97.75 83 ILE A N 1
ATOM 655 C CA . ILE A 1 83 ? -17.335 -2.530 11.324 1.00 97.75 83 ILE A CA 1
ATOM 656 C C . ILE A 1 83 ? -16.656 -1.748 10.202 1.00 97.75 83 ILE A C 1
ATOM 658 O O . ILE A 1 83 ? -17.162 -1.764 9.086 1.00 97.75 83 ILE A O 1
ATOM 662 N N . ASP A 1 84 ? -15.510 -1.112 10.460 1.00 95.75 84 ASP A N 1
ATOM 663 C CA . ASP A 1 84 ? -14.751 -0.407 9.423 1.00 95.75 84 ASP A CA 1
ATOM 664 C C . ASP A 1 84 ? -13.266 -0.244 9.788 1.00 95.75 84 ASP A C 1
ATOM 666 O O . ASP A 1 84 ? -12.863 -0.390 10.952 1.00 95.75 84 ASP A O 1
ATOM 670 N N . LYS A 1 85 ? -12.447 0.077 8.782 1.00 92.69 85 LYS A N 1
ATOM 671 C CA . LYS A 1 85 ? -11.060 0.499 8.939 1.00 92.69 85 LYS A CA 1
ATOM 672 C C . LYS A 1 85 ? -10.711 1.627 7.975 1.00 92.69 85 LYS A C 1
ATOM 674 O O . LYS A 1 85 ? -10.718 1.442 6.759 1.00 92.69 85 LYS A O 1
ATOM 679 N N . ASP A 1 86 ? -10.276 2.753 8.524 1.00 87.88 86 ASP A N 1
ATOM 680 C CA . ASP A 1 86 ? -9.889 3.901 7.713 1.00 87.88 86 ASP A CA 1
ATOM 681 C C . ASP A 1 86 ? -8.485 3.760 7.082 1.00 87.88 86 ASP A C 1
ATOM 683 O O . ASP A 1 86 ? -7.677 2.880 7.411 1.00 87.88 86 ASP A O 1
ATOM 687 N N . LEU A 1 87 ? -8.166 4.681 6.164 1.00 79.12 87 LEU A N 1
ATOM 688 C CA . LEU A 1 87 ? -6.851 4.763 5.514 1.00 79.12 87 LEU A CA 1
ATOM 689 C C . LEU A 1 87 ? -5.710 5.116 6.491 1.00 79.12 87 LEU A C 1
ATOM 691 O O . LEU A 1 87 ? -4.546 4.847 6.185 1.00 79.12 87 LEU A O 1
ATOM 695 N N . GLY A 1 88 ? -6.031 5.701 7.650 1.00 84.12 88 GLY A N 1
ATOM 696 C CA . GLY A 1 88 ? -5.099 5.995 8.741 1.00 84.12 88 GLY A CA 1
ATOM 697 C C . GLY A 1 88 ? -4.758 4.771 9.602 1.00 84.12 88 GLY A C 1
ATOM 698 O O . GLY A 1 88 ? -3.810 4.811 10.388 1.00 84.12 88 GLY A O 1
ATOM 699 N N . GLY A 1 89 ? -5.474 3.658 9.425 1.00 84.69 89 GLY A N 1
ATOM 700 C CA . GLY A 1 89 ? -5.294 2.424 10.181 1.00 84.69 89 GLY A CA 1
ATOM 701 C C . GLY A 1 89 ? -6.028 2.394 11.524 1.00 84.69 89 GLY A C 1
ATOM 702 O O . GLY A 1 89 ? -5.667 1.571 12.376 1.00 84.69 89 GLY A O 1
ATOM 703 N N . LEU A 1 90 ? -7.023 3.261 11.716 1.00 92.19 90 LEU A N 1
ATOM 704 C CA . LEU A 1 90 ? -7.957 3.215 12.834 1.00 92.19 90 LEU A CA 1
ATOM 705 C C . LEU A 1 90 ? -9.112 2.259 12.525 1.00 92.19 90 LEU A C 1
ATOM 707 O O . LEU A 1 90 ? -9.582 2.168 11.395 1.00 92.19 90 LEU A O 1
ATOM 711 N N . TRP A 1 91 ? -9.552 1.538 13.550 1.00 95.44 91 TRP A N 1
ATOM 712 C CA . TRP A 1 91 ? -10.654 0.588 13.508 1.00 95.44 91 TRP A CA 1
ATOM 713 C C . TRP A 1 91 ? -11.885 1.204 14.144 1.00 95.44 91 TRP A C 1
ATOM 715 O O . TRP A 1 91 ? -11.845 1.567 15.321 1.00 95.44 91 TRP A O 1
ATOM 725 N N . THR A 1 92 ? -12.985 1.254 13.408 1.00 97.25 92 THR A N 1
ATOM 726 C CA . THR A 1 92 ? -14.286 1.606 13.972 1.00 97.25 92 THR A CA 1
ATOM 727 C C . THR A 1 92 ? -14.985 0.329 14.406 1.00 97.25 92 THR A C 1
ATOM 729 O O . THR A 1 92 ? -15.122 -0.618 13.629 1.00 97.25 92 THR A O 1
ATOM 732 N N . CYS A 1 93 ? -15.410 0.293 15.665 1.00 98.00 93 CYS A N 1
ATOM 733 C CA . CYS A 1 93 ? -16.050 -0.862 16.275 1.00 98.00 93 CYS A CA 1
ATOM 734 C C . CYS A 1 93 ? -17.405 -0.477 16.872 1.00 98.00 93 CYS A C 1
ATOM 736 O O . CYS A 1 93 ? -17.501 0.532 17.571 1.00 98.00 93 CYS A O 1
ATOM 738 N N . LEU A 1 94 ? -18.424 -1.306 16.656 1.00 98.50 94 LEU A N 1
ATOM 739 C CA . LEU A 1 94 ? -19.708 -1.246 17.345 1.00 98.50 94 LEU A CA 1
ATOM 740 C C . LEU A 1 94 ? -19.616 -2.030 18.657 1.00 98.50 94 LEU A C 1
ATOM 742 O O . LEU A 1 94 ? -19.370 -3.236 18.655 1.00 98.50 94 LEU A O 1
ATOM 746 N N . CYS A 1 95 ? -19.803 -1.354 19.782 1.00 98.19 95 CYS A N 1
ATOM 747 C CA . CYS A 1 95 ? -19.879 -2.001 21.084 1.00 98.19 95 CYS A CA 1
ATOM 748 C C . CYS A 1 95 ? -21.248 -2.660 21.286 1.00 98.1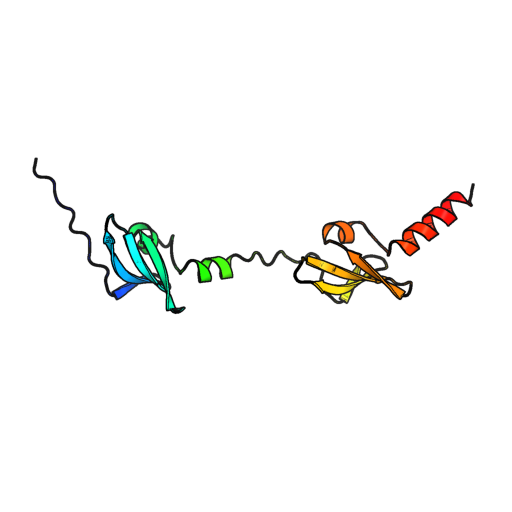9 95 CYS A C 1
ATOM 750 O O . CYS A 1 95 ? -22.256 -2.166 20.787 1.00 98.19 95 CYS A O 1
ATOM 752 N N . ALA A 1 96 ? -21.305 -3.715 22.098 1.00 97.75 96 ALA A N 1
ATOM 753 C CA . ALA A 1 96 ? -22.548 -4.379 22.491 1.00 97.75 96 ALA A CA 1
ATOM 754 C C . ALA A 1 96 ? -23.564 -3.437 23.170 1.00 97.75 96 ALA A C 1
ATOM 756 O O . ALA A 1 96 ? -24.757 -3.709 23.137 1.00 97.75 96 ALA A O 1
ATOM 757 N N . CYS A 1 97 ? -23.117 -2.316 23.751 1.00 96.62 97 CYS A N 1
ATOM 758 C CA . CYS A 1 97 ? -24.011 -1.275 24.274 1.00 96.62 97 CYS A CA 1
ATOM 759 C C . CYS A 1 97 ? -24.651 -0.387 23.188 1.00 96.62 97 CYS A C 1
ATOM 761 O O . CYS A 1 97 ? -25.428 0.503 23.514 1.00 96.62 97 CYS A O 1
ATOM 763 N N . GLY A 1 98 ? -24.301 -0.584 21.915 1.00 96.81 98 GLY A N 1
ATOM 764 C CA . GLY A 1 98 ? -24.794 0.186 20.771 1.00 96.81 98 GLY A CA 1
ATOM 765 C C . GLY A 1 98 ? -23.927 1.387 20.381 1.00 96.81 98 GLY A C 1
ATOM 766 O O . GLY A 1 98 ? -24.114 1.941 19.302 1.00 96.81 98 GLY A O 1
ATOM 767 N N . LEU A 1 99 ? -22.952 1.784 21.206 1.00 97.12 99 LEU A N 1
ATOM 768 C CA . LEU A 1 99 ? -22.051 2.895 20.884 1.00 97.12 99 LEU A CA 1
ATOM 769 C C . LEU A 1 99 ? -20.904 2.463 19.969 1.00 97.12 99 LEU A C 1
ATOM 771 O O . LEU A 1 99 ? -20.314 1.396 20.146 1.00 97.12 99 LEU A O 1
ATOM 775 N N . THR A 1 100 ? -20.516 3.341 19.050 1.00 97.56 100 THR A N 1
ATOM 776 C CA . THR A 1 100 ? -19.320 3.163 18.222 1.00 97.56 100 THR A CA 1
ATOM 777 C C . THR A 1 100 ? -18.077 3.736 18.896 1.00 97.56 100 THR A C 1
ATOM 779 O O . THR A 1 100 ? -18.132 4.780 19.545 1.00 97.56 100 THR A O 1
ATOM 782 N N . THR A 1 101 ? -16.927 3.093 18.707 1.00 97.12 101 THR A N 1
ATOM 783 C 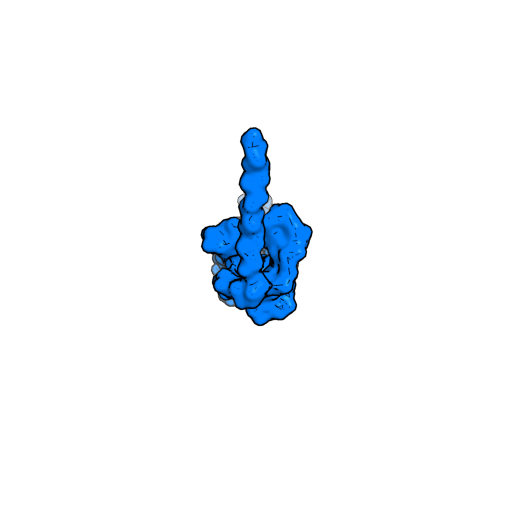CA . THR A 1 101 ? -15.625 3.585 19.174 1.00 97.12 101 THR A CA 1
ATOM 784 C C . THR A 1 101 ? -14.551 3.387 18.110 1.00 97.12 101 THR A C 1
ATOM 786 O O . THR A 1 101 ? -14.607 2.427 17.343 1.00 97.12 101 THR A O 1
ATOM 789 N N . THR A 1 102 ? -13.573 4.290 18.073 1.00 96.75 102 THR A N 1
ATOM 790 C CA . THR A 1 102 ? -12.462 4.253 17.119 1.00 96.75 102 THR A CA 1
ATOM 791 C C . THR A 1 102 ? -11.168 3.924 17.853 1.00 96.75 102 THR A C 1
ATOM 793 O O . THR A 1 102 ? -10.799 4.609 18.806 1.00 96.75 102 THR A O 1
ATOM 796 N N . LEU A 1 103 ? -10.477 2.868 17.425 1.00 94.81 103 LEU A N 1
ATOM 797 C CA . LEU A 1 103 ? -9.325 2.298 18.120 1.00 94.81 103 LEU A CA 1
ATOM 798 C C . LEU A 1 103 ? -8.170 2.035 17.156 1.00 94.81 103 LEU A C 1
ATOM 800 O O . LEU A 1 103 ? -8.345 1.560 16.040 1.00 94.81 103 LEU A O 1
ATOM 804 N N . THR A 1 104 ? -6.944 2.261 17.608 1.00 93.38 104 THR A N 1
ATOM 805 C CA . THR A 1 104 ? -5.759 1.736 16.921 1.00 93.38 104 THR A CA 1
ATOM 806 C C . THR A 1 104 ? -5.695 0.207 17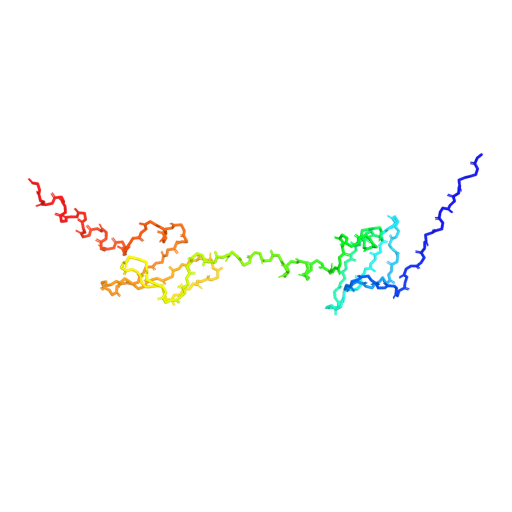.039 1.00 93.38 104 THR A C 1
ATOM 808 O O . THR A 1 104 ? -6.286 -0.398 17.933 1.00 93.38 104 THR A O 1
ATOM 811 N N . THR A 1 105 ? -4.894 -0.442 16.187 1.00 90.69 105 THR A N 1
ATOM 812 C CA . THR A 1 105 ? -4.668 -1.904 16.276 1.00 90.69 105 THR A CA 1
ATOM 813 C C . THR A 1 105 ? -4.116 -2.331 17.646 1.00 90.69 105 THR A C 1
ATOM 815 O O . THR A 1 105 ? -4.451 -3.406 18.139 1.00 90.69 105 THR A O 1
ATOM 818 N N . GLY A 1 106 ? -3.280 -1.490 18.271 1.00 90.38 106 GLY A N 1
ATOM 819 C CA . GLY A 1 106 ? -2.751 -1.740 19.613 1.00 90.38 106 GLY A CA 1
ATOM 820 C C . GLY A 1 106 ? -3.839 -1.655 20.683 1.00 90.38 106 GLY A C 1
ATOM 821 O O . GLY A 1 106 ? -3.938 -2.546 21.519 1.00 90.38 106 GLY A O 1
ATOM 822 N N . GLN A 1 107 ? -4.706 -0.642 20.612 1.00 93.69 107 GLN A N 1
ATOM 823 C CA . GLN A 1 107 ? -5.835 -0.494 21.537 1.00 93.69 107 GLN A CA 1
ATOM 824 C C . GLN A 1 10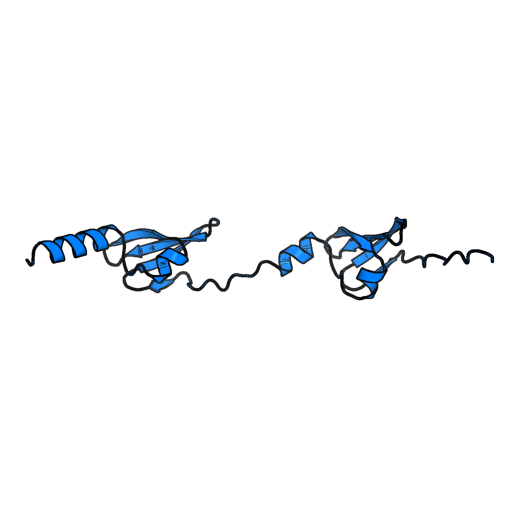7 ? -6.825 -1.656 21.440 1.00 93.69 107 GLN A C 1
ATOM 826 O O . GLN A 1 107 ? -7.260 -2.171 22.467 1.00 93.69 107 GLN A O 1
ATOM 831 N N . LEU A 1 108 ? -7.108 -2.133 20.225 1.00 92.56 108 LEU A N 1
ATOM 832 C CA . LEU A 1 108 ? -7.985 -3.285 20.003 1.00 92.56 108 LEU A CA 1
ATOM 833 C C . LEU A 1 108 ? -7.419 -4.594 20.585 1.00 92.56 108 LEU A C 1
ATOM 835 O O . LEU A 1 108 ? -8.144 -5.561 20.761 1.00 92.56 108 LEU A O 1
ATOM 839 N N . ALA A 1 109 ? -6.117 -4.659 20.892 1.00 90.44 109 ALA A N 1
ATOM 840 C CA . ALA A 1 109 ? -5.505 -5.837 21.509 1.00 90.44 109 ALA A CA 1
ATOM 841 C C . ALA A 1 109 ? -5.803 -6.009 22.998 1.00 90.44 109 ALA A C 1
ATOM 843 O O . ALA A 1 109 ? -5.748 -7.141 23.475 1.00 90.44 109 ALA A O 1
ATOM 844 N N . TYR A 1 110 ? -6.109 -4.931 23.717 1.00 91.06 110 TYR A N 1
ATOM 845 C CA . TYR A 1 110 ? -6.356 -4.997 25.159 1.00 91.06 110 TYR A CA 1
ATOM 846 C C . TYR A 1 110 ? -7.713 -4.428 25.574 1.00 91.06 110 TYR A C 1
ATOM 848 O O . TYR A 1 110 ? -8.224 -4.812 26.623 1.00 91.06 110 TYR A O 1
ATOM 856 N N . ARG A 1 111 ? -8.337 -3.557 24.772 1.00 92.62 111 ARG A N 1
ATOM 857 C CA . ARG A 1 111 ? -9.705 -3.109 25.046 1.00 92.62 111 ARG A CA 1
ATOM 858 C C . ARG A 1 111 ? -10.708 -4.187 24.665 1.00 92.62 111 ARG A C 1
ATOM 860 O O . ARG A 1 111 ? -10.642 -4.763 23.583 1.00 92.62 111 ARG A O 1
ATOM 867 N N . ARG A 1 112 ? -11.655 -4.436 25.569 1.00 93.50 112 ARG A N 1
ATOM 868 C CA . ARG A 1 112 ? -12.739 -5.410 25.386 1.00 93.50 112 ARG A CA 1
ATOM 869 C C . ARG A 1 112 ? -14.110 -4.759 25.218 1.00 93.50 112 ARG A C 1
ATOM 871 O O . ARG A 1 112 ? -15.070 -5.487 25.017 1.00 93.50 112 ARG A O 1
ATOM 878 N N . GLN A 1 113 ? -14.218 -3.434 25.300 1.00 96.88 113 GLN A N 1
ATOM 879 C CA . GLN A 1 113 ? -15.469 -2.678 25.177 1.00 96.88 113 GLN A CA 1
ATOM 880 C C . GLN A 1 113 ? -15.188 -1.190 24.905 1.00 96.88 113 GLN A C 1
ATOM 882 O O . GLN A 1 113 ? -14.026 -0.783 24.809 1.00 96.88 113 GLN A O 1
ATOM 887 N N . CYS A 1 114 ? -16.241 -0.387 24.714 1.00 96.44 114 CYS A N 1
ATOM 888 C CA . CYS A 1 114 ? -16.099 1.055 24.518 1.00 96.44 114 CYS A CA 1
ATOM 889 C C . CYS A 1 114 ? -15.754 1.779 25.828 1.00 96.44 114 CYS A C 1
ATOM 891 O O . CYS A 1 114 ? -16.000 1.275 26.922 1.00 96.44 114 CYS A O 1
ATOM 893 N N . TYR A 1 115 ? -15.234 3.001 25.692 1.00 93.12 115 TYR A N 1
ATOM 894 C CA . TYR A 1 115 ? -14.844 3.845 26.822 1.00 93.12 115 TYR A CA 1
ATOM 895 C C . TYR A 1 115 ? -15.978 4.062 27.837 1.00 93.12 115 TYR A C 1
ATOM 897 O O . TYR A 1 115 ? -15.744 3.957 29.032 1.00 93.12 115 TYR A O 1
ATOM 905 N N . PHE A 1 116 ? -17.207 4.284 27.362 1.00 94.56 116 PHE A N 1
ATOM 906 C CA . PHE A 1 116 ? -18.365 4.472 28.237 1.00 94.56 116 PHE A CA 1
ATOM 907 C C . PHE A 1 116 ? -18.646 3.239 29.109 1.00 94.56 116 PHE A C 1
ATOM 909 O O . PHE A 1 116 ? -18.840 3.365 30.312 1.00 94.56 116 PHE A O 1
ATOM 916 N N . CYS A 1 117 ? -18.610 2.033 28.531 1.00 95.38 117 CYS A N 1
ATOM 917 C CA . CYS A 1 117 ? -18.755 0.807 29.319 1.00 95.38 117 CYS A CA 1
ATOM 918 C C . CYS A 1 117 ? -17.608 0.634 30.323 1.00 95.38 117 CYS A C 1
ATOM 920 O O . CYS A 1 117 ? -17.855 0.203 31.442 1.00 95.38 117 CYS A O 1
ATOM 922 N N . ASP A 1 118 ? -16.377 1.011 29.955 1.00 93.00 118 ASP A N 1
ATOM 923 C CA . ASP A 1 118 ? -15.241 0.978 30.884 1.00 93.00 118 ASP A CA 1
ATOM 924 C C . ASP A 1 118 ? -15.414 1.946 32.066 1.00 93.00 118 ASP A C 1
ATOM 926 O O . ASP A 1 118 ? -14.963 1.640 33.165 1.00 93.00 118 ASP A O 1
ATOM 930 N N . GLU A 1 119 ? -16.038 3.110 31.870 1.00 92.62 119 GLU A N 1
ATOM 931 C CA . GLU A 1 119 ? -16.345 4.039 32.966 1.00 92.62 119 GLU A CA 1
ATOM 932 C C . GLU A 1 119 ? -17.451 3.511 33.880 1.00 92.62 119 GLU A C 1
ATOM 934 O O . GLU A 1 119 ? -17.303 3.556 35.100 1.00 92.62 119 GLU A O 1
ATOM 939 N N . VAL A 1 120 ? -18.529 2.971 33.304 1.00 91.50 120 VAL A N 1
ATOM 940 C CA . VAL A 1 120 ? -19.629 2.380 34.080 1.00 91.50 120 VAL A CA 1
ATOM 941 C C . VAL A 1 120 ? -19.122 1.225 34.944 1.00 91.50 120 VAL A C 1
ATOM 943 O O . VAL A 1 120 ? -19.426 1.183 36.133 1.00 91.50 120 VAL A O 1
ATOM 946 N N . ASP A 1 121 ? -18.302 0.332 34.386 1.00 91.00 121 ASP A N 1
ATOM 947 C CA . ASP A 1 121 ? -17.759 -0.809 35.129 1.00 91.00 121 ASP A CA 1
ATOM 948 C C . ASP A 1 121 ? -16.874 -0.362 36.309 1.00 91.00 121 ASP A C 1
ATOM 950 O O . ASP A 1 121 ? -16.942 -0.965 37.379 1.00 91.00 121 ASP A O 1
ATOM 954 N N . LYS A 1 122 ? -16.091 0.718 36.157 1.00 89.44 122 LYS A N 1
ATOM 955 C CA . LYS A 1 122 ? -15.286 1.288 37.254 1.00 89.44 122 LYS A CA 1
ATOM 956 C C . LYS A 1 122 ? -16.153 1.861 38.372 1.00 89.44 122 LYS A C 1
ATOM 958 O O . LYS A 1 122 ? -15.944 1.532 39.531 1.00 89.44 122 LYS A O 1
ATOM 963 N N . LEU A 1 123 ? -17.161 2.664 38.026 1.00 87.19 123 LEU A N 1
ATOM 964 C CA . LEU A 1 123 ? -18.067 3.263 39.014 1.00 87.19 123 LEU A CA 1
ATOM 965 C C . LEU A 1 123 ? -18.843 2.205 39.805 1.00 87.19 123 LEU A C 1
ATOM 967 O O . LEU A 1 123 ? -19.103 2.385 40.993 1.00 87.19 123 LEU A O 1
ATOM 971 N N . LEU A 1 124 ? -19.216 1.098 39.157 1.00 85.62 124 LEU A N 1
ATOM 972 C CA . LEU A 1 124 ? -19.858 -0.024 39.837 1.00 85.62 124 LEU A CA 1
ATOM 973 C C . LEU A 1 124 ? -18.898 -0.720 40.808 1.00 85.62 124 LEU A C 1
ATOM 975 O O . LEU A 1 124 ? -19.322 -1.076 41.901 1.00 85.62 124 LEU A O 1
ATOM 979 N N . GLN A 1 125 ? -17.624 -0.887 40.445 1.00 83.50 125 GLN A N 1
ATOM 980 C CA . GLN A 1 125 ? -16.611 -1.474 41.330 1.00 83.50 125 GLN A CA 1
ATOM 981 C C . GLN A 1 125 ? -16.317 -0.593 42.552 1.00 83.50 125 GLN A C 1
ATOM 983 O O . GLN A 1 125 ? -16.170 -1.122 43.651 1.00 83.50 125 GLN A O 1
ATOM 988 N N . ASP A 1 126 ? -16.290 0.728 42.378 1.00 79.19 126 ASP A N 1
ATOM 989 C CA . ASP A 1 126 ? -15.966 1.679 43.449 1.00 79.19 126 ASP A CA 1
ATOM 990 C C . ASP A 1 126 ? -17.118 1.876 44.457 1.00 79.19 126 ASP A C 1
ATOM 992 O O . ASP A 1 126 ? -16.870 2.207 45.612 1.00 79.19 126 ASP A O 1
ATOM 996 N N . ASN A 1 127 ? -18.370 1.625 44.054 1.00 68.81 127 ASN A N 1
ATOM 997 C CA . ASN A 1 127 ? -19.561 1.702 44.920 1.00 68.81 127 ASN A CA 1
ATOM 998 C C . ASN A 1 127 ? -19.909 0.373 45.626 1.00 68.81 127 ASN A C 1
ATOM 1000 O O . ASN A 1 127 ? -20.977 0.247 46.228 1.00 68.81 127 ASN A O 1
ATOM 1004 N N . LEU A 1 128 ? -19.041 -0.633 45.510 1.00 60.22 128 LEU A N 1
ATOM 1005 C CA . LEU A 1 128 ? -19.164 -1.949 46.147 1.00 60.22 128 LEU A CA 1
ATOM 1006 C C . LEU A 1 128 ? -18.239 -2.103 47.379 1.00 60.22 128 LEU A C 1
ATOM 1008 O O . LEU A 1 128 ? -18.078 -3.218 47.881 1.00 60.22 128 LEU A O 1
ATOM 1012 N N . LEU A 1 129 ? -17.664 -0.995 47.868 1.00 54.03 129 LEU A N 1
ATOM 1013 C CA . LEU A 1 129 ? -16.887 -0.858 49.111 1.00 54.03 129 LEU A CA 1
ATOM 1014 C C . LEU A 1 129 ? -17.615 0.054 50.107 1.00 54.03 129 LEU A C 1
ATOM 1016 O O . LEU A 1 129 ? -17.466 -0.201 51.324 1.00 54.03 129 LEU A O 1
#

Radius of gyration: 27.86 Å; chains: 1; bounding box: 76×17×75 Å

Secondary structure (DSSP, 8-state):
-----------TT-EETTEEEEEEEETTEEEEEETTS-EEEEEHHHHHTTS--S-HHHHHHTT------SS-TT-EETTEEEEEE-TTSEEEEEETTS-EEEEETTHHHH--S-HHHHHHHHHHHHTT-